Protein AF-A0A1D3RWG1-F1 (afdb_monomer)

InterPro domains:
  IPR021689 Protein of unknown function DUF3271 [PF11675] (1-117)

Mean predicted aligned error: 7.5 Å

Foldseek 3Di:
DDDADCPPCVVVRVVVVQVVVQCVQAVCVVVCLVVVVDDDDDDPDDPPVVVVVSVVVVVDQQPDKDKDKDWAFDADPVRDLPCSQVFFIKIKIWIYHNPDIDMDIDTHGDDPVVSVVVVVVVVVD

Radius of gyration: 19.62 Å; Cα contacts (8 Å, |Δi|>4): 130; chains: 1; bounding box: 44×31×51 Å

pLDDT: mean 84.44, std 10.74, range [52.38, 97.62]

Structure (mmCIF, N/CA/C/O backbone):
data_AF-A0A1D3RWG1-F1
#
_entry.id   AF-A0A1D3RWG1-F1
#
loop_
_atom_site.group_PDB
_atom_site.id
_atom_site.type_symbol
_atom_site.label_atom_id
_atom_site.label_alt_id
_atom_site.label_comp_id
_atom_site.label_asym_id
_atom_site.label_entity_id
_atom_site.label_seq_id
_atom_site.pdbx_PDB_ins_code
_atom_site.Cartn_x
_atom_site.Cartn_y
_atom_site.Cartn_z
_atom_site.occupancy
_atom_site.B_iso_or_equiv
_atom_site.auth_seq_id
_atom_site.auth_comp_id
_atom_site.auth_asym_id
_atom_site.auth_atom_id
_atom_site.pdbx_PDB_model_num
ATOM 1 N N . MET A 1 1 ? -11.425 7.018 -10.539 1.00 66.06 1 MET A N 1
AT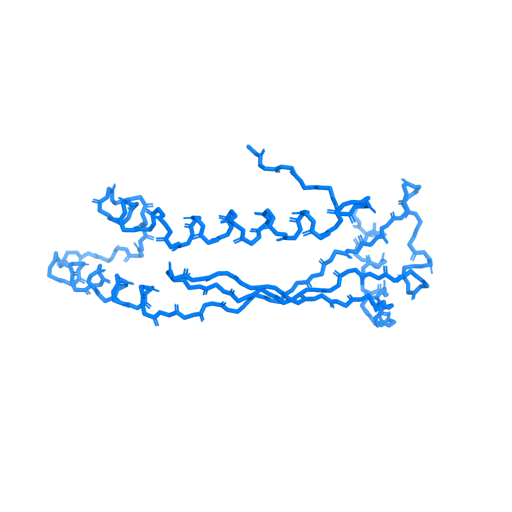OM 2 C CA . MET A 1 1 ? -10.319 6.098 -10.886 1.00 66.06 1 MET A CA 1
ATOM 3 C C . MET A 1 1 ? -9.022 6.889 -10.861 1.00 66.06 1 MET A C 1
ATOM 5 O O . MET A 1 1 ? -8.938 7.882 -11.575 1.00 66.06 1 MET A O 1
ATOM 9 N N . HIS A 1 2 ? -8.064 6.519 -10.009 1.00 80.81 2 HIS A N 1
ATOM 10 C CA . HIS A 1 2 ? -6.750 7.171 -9.984 1.00 80.81 2 HIS A CA 1
ATOM 11 C C . HIS A 1 2 ? -5.923 6.714 -11.190 1.00 80.81 2 HIS A C 1
ATOM 13 O O . HIS A 1 2 ? -5.979 5.543 -11.562 1.00 80.81 2 HIS A O 1
ATOM 19 N N . LYS A 1 3 ? -5.174 7.633 -11.799 1.00 83.62 3 LYS A N 1
ATOM 20 C CA . LYS A 1 3 ? -4.195 7.339 -12.849 1.00 83.62 3 LYS A CA 1
ATOM 21 C C . LYS A 1 3 ? -2.831 7.789 -12.349 1.00 83.62 3 LYS A C 1
ATOM 23 O O . LYS A 1 3 ? -2.740 8.860 -11.764 1.00 83.62 3 LYS A O 1
ATOM 28 N N . TYR A 1 4 ? -1.809 6.980 -12.592 1.00 85.25 4 TYR A N 1
ATOM 29 C CA . TYR A 1 4 ? -0.435 7.259 -12.188 1.00 85.25 4 TYR A CA 1
ATOM 30 C C . TYR A 1 4 ? 0.462 7.200 -13.422 1.00 85.25 4 TYR A C 1
ATOM 32 O O . TYR A 1 4 ? 0.291 6.310 -14.256 1.00 85.25 4 TYR A O 1
ATOM 40 N N . ASN A 1 5 ? 1.418 8.122 -13.537 1.00 83.31 5 ASN A N 1
ATOM 41 C CA . ASN A 1 5 ? 2.431 8.083 -14.589 1.00 83.31 5 ASN A CA 1
ATOM 42 C C . ASN A 1 5 ? 3.747 7.542 -14.018 1.00 83.31 5 ASN A C 1
ATOM 44 O O . ASN A 1 5 ? 4.545 8.294 -13.466 1.00 83.31 5 ASN A O 1
ATOM 48 N N . PHE A 1 6 ? 3.975 6.236 -14.162 1.00 84.00 6 PHE A N 1
ATOM 49 C CA . PHE A 1 6 ? 5.226 5.597 -13.740 1.00 84.00 6 PHE A CA 1
ATOM 50 C C . PHE A 1 6 ? 6.310 5.573 -14.823 1.00 84.00 6 PHE A C 1
ATOM 52 O O . PHE A 1 6 ? 7.426 5.148 -14.541 1.00 84.00 6 PHE A O 1
ATOM 59 N N . GLU A 1 7 ? 6.006 6.020 -16.042 1.00 79.00 7 GLU A N 1
ATOM 60 C CA . GLU A 1 7 ? 6.966 6.016 -17.146 1.00 79.00 7 GLU A CA 1
ATOM 61 C C . GLU A 1 7 ? 7.877 7.243 -17.100 1.00 79.00 7 GLU A C 1
ATOM 63 O O . GLU A 1 7 ? 9.097 7.116 -17.171 1.00 79.00 7 GLU A O 1
ATOM 68 N N . THR A 1 8 ? 7.290 8.431 -16.951 1.00 82.31 8 THR A N 1
ATOM 69 C CA . THR A 1 8 ? 8.033 9.700 -16.983 1.00 82.31 8 THR A CA 1
ATOM 70 C C . THR A 1 8 ? 8.227 10.294 -15.590 1.00 82.31 8 THR A C 1
ATOM 72 O O . THR A 1 8 ? 9.266 10.884 -15.313 1.00 82.31 8 THR A O 1
ATOM 75 N N . TYR A 1 9 ? 7.244 10.117 -14.702 1.00 87.25 9 TYR A N 1
ATOM 76 C CA . TYR A 1 9 ? 7.165 10.794 -13.401 1.00 87.25 9 TYR A CA 1
ATOM 77 C C . TYR A 1 9 ? 6.999 9.795 -12.259 1.00 87.25 9 TYR A C 1
ATOM 79 O O . TYR A 1 9 ? 6.101 9.891 -11.423 1.00 87.25 9 TYR A O 1
ATOM 87 N N . PHE A 1 10 ? 7.847 8.767 -12.247 1.00 87.50 10 PHE A N 1
ATOM 88 C CA . PHE A 1 10 ? 7.678 7.648 -11.326 1.00 87.50 10 PHE A CA 1
ATOM 89 C C . PHE A 1 10 ? 7.764 8.055 -9.847 1.00 87.50 10 PHE A C 1
ATOM 91 O O . PHE A 1 10 ? 7.109 7.433 -9.012 1.00 87.50 10 PHE A O 1
ATOM 98 N N . LEU A 1 11 ? 8.542 9.090 -9.506 1.00 91.25 11 LEU A N 1
ATOM 99 C CA . LEU A 1 11 ? 8.634 9.608 -8.138 1.00 91.25 11 LEU A CA 1
ATOM 100 C C . LEU A 1 11 ? 7.315 10.236 -7.698 1.00 91.25 11 LEU A C 1
ATOM 102 O O . LEU A 1 11 ? 6.808 9.927 -6.618 1.00 91.25 11 LEU A O 1
ATOM 106 N N . GLU A 1 12 ? 6.752 11.094 -8.542 1.00 93.44 12 GLU A N 1
ATOM 107 C CA . GLU A 1 12 ? 5.466 11.742 -8.335 1.00 93.44 12 GLU A CA 1
ATOM 108 C C . GLU A 1 12 ? 4.354 10.693 -8.281 1.00 93.44 12 GLU A C 1
ATOM 110 O O . GLU A 1 12 ? 3.582 10.671 -7.323 1.00 93.44 12 GLU A O 1
ATOM 115 N N . GLY A 1 13 ? 4.345 9.753 -9.229 1.00 92.75 13 GLY A N 1
ATOM 116 C CA . GLY A 1 13 ? 3.398 8.643 -9.274 1.00 92.75 13 GLY A CA 1
ATOM 117 C C . GLY A 1 13 ? 3.454 7.772 -8.018 1.00 92.75 13 GLY A C 1
ATOM 118 O O . GLY A 1 13 ? 2.412 7.443 -7.450 1.00 92.75 13 GLY A O 1
ATOM 119 N N . LEU A 1 14 ? 4.650 7.438 -7.516 1.00 93.31 14 LEU A N 1
ATOM 120 C CA . LEU A 1 14 ? 4.799 6.686 -6.264 1.00 93.31 14 LEU A CA 1
ATOM 121 C C . LEU A 1 14 ? 4.326 7.505 -5.065 1.00 93.31 14 LEU A C 1
ATOM 123 O O . LEU A 1 14 ? 3.662 6.972 -4.174 1.00 93.31 14 LEU A O 1
ATOM 127 N N . ASN A 1 15 ? 4.630 8.800 -5.034 1.00 94.69 15 ASN A N 1
ATOM 128 C CA . ASN A 1 15 ? 4.186 9.685 -3.969 1.00 94.69 15 ASN A CA 1
ATOM 129 C C . ASN A 1 15 ? 2.652 9.812 -3.928 1.00 94.69 15 ASN A C 1
ATOM 131 O O . ASN A 1 15 ? 2.062 9.789 -2.840 1.00 94.69 15 ASN A O 1
ATOM 135 N N . GLU A 1 16 ? 2.009 9.922 -5.088 1.00 94.81 16 GLU A N 1
ATOM 136 C CA . GLU A 1 16 ? 0.554 9.931 -5.238 1.00 94.81 16 GLU A CA 1
ATOM 137 C C . GLU A 1 16 ? -0.058 8.593 -4.834 1.00 94.81 16 GLU A C 1
ATOM 139 O O . GLU A 1 16 ? -0.979 8.576 -4.019 1.00 94.81 16 GLU A O 1
ATOM 144 N N . LEU A 1 17 ? 0.501 7.471 -5.299 1.00 94.12 17 LEU A N 1
ATOM 145 C CA . LEU A 1 17 ? 0.070 6.134 -4.892 1.00 94.12 17 LEU A CA 1
ATOM 146 C C . LEU A 1 17 ? 0.125 5.978 -3.367 1.00 94.12 17 LEU A C 1
ATOM 148 O O . LEU A 1 17 ? -0.853 5.565 -2.750 1.00 94.12 17 LEU A O 1
ATOM 152 N N . CYS A 1 18 ? 1.230 6.382 -2.735 1.00 94.88 18 CYS A N 1
ATOM 153 C CA . CYS A 1 18 ? 1.364 6.356 -1.276 1.00 94.88 18 CYS A CA 1
ATOM 154 C C . CYS A 1 18 ? 0.329 7.236 -0.573 1.00 94.88 18 CYS A C 1
ATOM 156 O O . CYS A 1 18 ? -0.132 6.892 0.513 1.00 94.88 18 CYS A O 1
ATOM 158 N N . LYS A 1 19 ? 0.002 8.397 -1.159 1.00 94.75 19 LYS A N 1
ATOM 159 C CA . LYS A 1 19 ? -1.017 9.305 -0.618 1.00 94.75 19 LYS A CA 1
ATOM 160 C C . LYS A 1 19 ? -2.381 8.627 -0.651 1.00 94.75 19 LYS A C 1
ATOM 162 O O . LYS A 1 19 ? -3.023 8.534 0.384 1.00 94.75 19 LYS A O 1
ATOM 167 N N . ASN A 1 20 ? -2.760 8.102 -1.810 1.00 94.06 20 ASN A N 1
ATOM 168 C CA . ASN A 1 20 ? -4.063 7.486 -2.019 1.00 94.06 20 ASN A CA 1
ATOM 169 C C . ASN A 1 20 ? -4.230 6.227 -1.159 1.00 94.06 20 ASN A C 1
ATOM 171 O O . ASN A 1 20 ? -5.282 6.046 -0.559 1.00 94.06 20 ASN A O 1
ATOM 175 N N . LEU A 1 21 ? -3.183 5.402 -1.020 1.00 94.00 21 LEU A N 1
ATOM 176 C CA . LEU A 1 21 ? -3.198 4.244 -0.119 1.00 94.00 21 LEU A CA 1
ATOM 177 C C . LEU A 1 21 ? -3.371 4.653 1.348 1.00 94.00 21 LEU A C 1
ATOM 179 O O . LEU A 1 21 ? -4.173 4.045 2.049 1.00 94.00 21 LEU A O 1
ATOM 183 N N . LYS A 1 22 ? -2.657 5.687 1.819 1.00 95.38 22 LYS A N 1
ATOM 184 C CA . LYS A 1 22 ? -2.847 6.199 3.186 1.00 95.38 22 LYS A CA 1
ATOM 185 C C . LYS A 1 22 ? -4.274 6.702 3.383 1.00 95.38 22 LYS A C 1
ATOM 187 O O . LYS A 1 22 ? -4.876 6.383 4.401 1.00 95.38 22 LYS A O 1
ATOM 192 N N . THR A 1 23 ? -4.811 7.452 2.425 1.00 93.44 23 THR A N 1
ATOM 193 C CA . THR A 1 23 ? -6.167 7.991 2.530 1.00 93.44 23 THR A CA 1
ATOM 194 C C . THR A 1 23 ? -7.207 6.882 2.606 1.00 93.44 23 THR A C 1
ATOM 196 O O . THR A 1 23 ? -7.982 6.851 3.556 1.00 93.44 23 THR A O 1
ATOM 199 N N . LEU A 1 24 ? -7.118 5.906 1.700 1.00 90.56 24 LEU A N 1
ATOM 200 C CA . LEU A 1 24 ? -8.002 4.743 1.660 1.00 90.56 24 LEU A CA 1
ATOM 201 C C . LEU A 1 24 ? -7.963 3.904 2.948 1.00 90.56 24 LEU A C 1
ATOM 203 O O . LEU A 1 24 ? -8.980 3.363 3.360 1.00 90.56 24 LEU A O 1
ATOM 207 N N . ILE A 1 25 ? -6.784 3.749 3.554 1.00 91.62 25 ILE A N 1
ATOM 208 C CA . ILE A 1 25 ? -6.578 2.810 4.667 1.00 91.62 25 ILE A CA 1
ATOM 209 C C . ILE A 1 25 ? -6.692 3.477 6.042 1.00 91.62 25 ILE A C 1
ATOM 211 O O . ILE A 1 25 ? -7.072 2.813 7.000 1.00 91.62 25 ILE A O 1
ATOM 215 N N . TYR A 1 26 ? -6.315 4.750 6.167 1.00 94.38 26 TYR A N 1
ATOM 216 C CA . TYR A 1 26 ? -6.199 5.439 7.455 1.00 94.38 26 TYR A CA 1
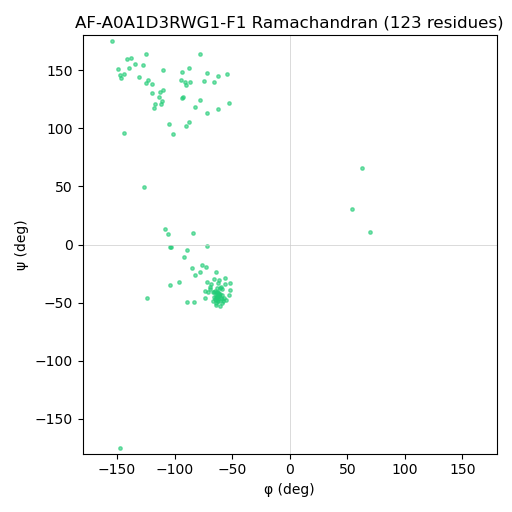ATOM 217 C C . TYR A 1 26 ? -7.038 6.711 7.538 1.00 94.38 26 TYR A C 1
ATOM 219 O O . TYR A 1 26 ? -7.687 6.916 8.560 1.00 94.38 26 TYR A O 1
ATOM 227 N N . ASP A 1 27 ? -7.007 7.580 6.521 1.00 91.50 27 ASP A N 1
ATOM 228 C CA . ASP A 1 27 ? -7.652 8.900 6.640 1.00 91.50 27 ASP A CA 1
ATOM 229 C C . ASP A 1 27 ? -9.180 8.777 6.637 1.00 91.50 27 ASP A C 1
ATOM 231 O O . ASP A 1 27 ? -9.848 9.421 7.444 1.00 91.50 27 ASP A O 1
ATOM 235 N N . ASP A 1 28 ? -9.718 7.908 5.777 1.00 92.88 28 ASP A N 1
ATOM 236 C CA . ASP A 1 28 ? -11.160 7.674 5.664 1.00 92.88 28 ASP A CA 1
ATOM 237 C C . ASP A 1 28 ? -11.652 6.520 6.554 1.00 92.88 28 ASP A C 1
ATOM 239 O O . ASP A 1 28 ? -12.852 6.384 6.786 1.00 92.88 28 ASP A O 1
ATOM 243 N N . PHE A 1 29 ? -10.744 5.731 7.135 1.00 92.38 29 PHE A N 1
ATOM 244 C CA . PHE A 1 29 ? -11.090 4.511 7.868 1.00 92.38 29 PHE A CA 1
ATOM 245 C C . PHE A 1 29 ? -12.050 4.747 9.039 1.00 92.38 29 PHE A C 1
ATOM 247 O O . PHE A 1 29 ? -13.066 4.065 9.130 1.00 92.38 29 PHE A O 1
ATOM 254 N N . ASP A 1 30 ? -11.788 5.732 9.908 1.00 89.62 30 ASP A N 1
ATOM 255 C CA . ASP A 1 30 ? -12.655 6.000 11.069 1.00 89.62 30 ASP A CA 1
ATOM 256 C C . ASP A 1 30 ? -14.080 6.396 10.622 1.00 89.62 30 ASP A C 1
ATOM 258 O O . ASP A 1 30 ? -15.071 6.076 11.284 1.00 89.62 30 ASP A O 1
ATOM 262 N N . LYS A 1 31 ? -14.198 7.091 9.482 1.00 92.56 31 LYS A N 1
ATOM 263 C CA . LYS A 1 31 ? -15.477 7.493 8.883 1.00 92.56 31 LYS A CA 1
ATOM 264 C C . LYS A 1 31 ? -16.186 6.292 8.254 1.00 92.56 31 LYS A C 1
ATOM 266 O O . LYS A 1 31 ? -17.381 6.108 8.482 1.00 92.56 31 LYS A O 1
ATOM 271 N N . ASP A 1 32 ? -15.464 5.476 7.501 1.00 91.69 32 ASP A N 1
ATOM 272 C CA . ASP A 1 32 ? -16.009 4.315 6.800 1.00 91.69 32 ASP A CA 1
ATOM 273 C C . ASP A 1 32 ? -16.425 3.209 7.773 1.00 91.69 32 ASP A C 1
ATOM 275 O O . ASP A 1 32 ? -17.473 2.585 7.597 1.00 91.69 32 ASP A O 1
ATOM 279 N N . LEU A 1 33 ? -15.668 3.028 8.857 1.00 89.88 33 LEU A N 1
ATOM 280 C CA . LEU A 1 33 ? -16.021 2.139 9.957 1.00 89.88 33 LEU A CA 1
ATOM 281 C C . LEU A 1 33 ? -17.295 2.620 10.665 1.00 89.88 33 LEU A C 1
ATOM 283 O O . LEU A 1 33 ? -18.188 1.822 10.938 1.00 89.88 33 LEU A O 1
ATOM 287 N N . LYS A 1 34 ? -17.422 3.924 10.952 1.00 88.19 34 LYS A N 1
ATOM 288 C CA . LYS A 1 34 ? -18.625 4.496 11.588 1.00 88.19 34 LYS A CA 1
ATOM 289 C C . LYS A 1 34 ? -19.877 4.356 10.729 1.00 88.19 34 LYS A C 1
ATOM 291 O O . LYS A 1 34 ? -20.931 4.079 11.286 1.00 88.19 34 LYS A O 1
ATOM 296 N N . ASN A 1 35 ? -19.744 4.500 9.413 1.00 89.50 35 ASN A N 1
ATOM 297 C CA . ASN A 1 35 ? -20.842 4.373 8.452 1.00 89.50 35 ASN A CA 1
ATOM 298 C C . ASN A 1 35 ? -21.129 2.919 8.029 1.00 89.50 35 ASN A C 1
ATOM 300 O O . ASN A 1 35 ? -21.866 2.709 7.068 1.00 89.50 35 ASN A O 1
ATOM 304 N N . ASP A 1 36 ? -20.519 1.931 8.697 1.00 84.19 36 ASP A N 1
ATOM 305 C CA . ASP A 1 36 ? -20.664 0.497 8.410 1.00 84.19 36 ASP A CA 1
ATOM 306 C C . ASP A 1 36 ? -20.367 0.128 6.939 1.00 84.19 36 ASP A C 1
ATOM 308 O O . ASP A 1 36 ? -20.900 -0.835 6.381 1.00 84.19 36 ASP A O 1
ATOM 312 N N . LEU A 1 37 ? -19.472 0.892 6.300 1.00 86.88 37 LEU A N 1
ATOM 313 C CA . LEU A 1 37 ? -18.970 0.616 4.950 1.00 86.88 37 LEU A CA 1
ATOM 314 C C . LEU A 1 37 ? -17.910 -0.493 4.966 1.00 86.88 37 LEU A C 1
ATOM 316 O O . LEU A 1 37 ? -17.725 -1.192 3.969 1.00 86.88 37 LEU A O 1
ATOM 320 N N . ILE A 1 38 ? -17.251 -0.693 6.110 1.00 81.94 38 ILE A N 1
ATOM 321 C CA . ILE A 1 38 ? -16.321 -1.798 6.349 1.00 81.94 38 ILE A CA 1
ATOM 322 C C . ILE A 1 38 ? -17.106 -2.978 6.921 1.00 81.94 38 ILE A C 1
ATOM 324 O O . ILE A 1 38 ? -17.446 -3.006 8.104 1.00 81.94 38 ILE A O 1
ATOM 328 N N . LYS A 1 39 ? -17.390 -3.960 6.063 1.00 73.94 39 LYS A N 1
ATOM 329 C CA . LYS A 1 39 ? -18.069 -5.203 6.442 1.00 73.94 39 LYS A CA 1
ATOM 330 C C . LYS A 1 39 ? -17.047 -6.273 6.822 1.00 73.94 39 LYS A C 1
ATOM 332 O O . LYS A 1 39 ? -16.033 -6.434 6.150 1.00 73.94 39 LYS A O 1
ATOM 337 N N . TYR A 1 40 ? -17.349 -7.028 7.865 1.00 70.62 40 TYR A N 1
ATOM 338 C CA . TYR A 1 40 ? -16.645 -8.245 8.269 1.00 70.62 40 TYR A CA 1
ATOM 339 C C . TYR A 1 40 ? -17.663 -9.387 8.365 1.00 70.62 40 TYR A C 1
ATOM 341 O O . TYR A 1 40 ? -18.869 -9.131 8.336 1.00 70.62 40 TYR A O 1
ATOM 349 N N . GLU A 1 41 ? -17.202 -10.640 8.404 1.00 66.00 41 GLU A N 1
ATOM 350 C CA . GLU A 1 41 ? -18.102 -11.794 8.526 1.00 66.00 41 GLU A CA 1
ATOM 351 C C . GLU A 1 41 ? -19.038 -11.609 9.726 1.00 66.00 41 GLU A C 1
ATOM 353 O O . GLU A 1 41 ? -18.596 -11.434 10.863 1.00 66.00 41 GLU A O 1
ATOM 358 N N . THR A 1 42 ? -20.342 -11.621 9.453 1.00 62.75 42 THR A N 1
ATOM 359 C CA . THR A 1 42 ? -21.388 -11.496 10.467 1.00 62.75 42 THR A CA 1
ATOM 360 C C . THR A 1 42 ? -21.993 -12.879 10.681 1.00 62.75 42 THR A C 1
ATOM 362 O O . THR A 1 42 ? -22.723 -13.401 9.843 1.00 62.75 42 THR A O 1
ATOM 365 N N . GLY A 1 43 ? -21.617 -13.522 11.788 1.00 60.91 43 GLY A N 1
ATOM 366 C CA . GLY A 1 43 ? -22.303 -14.718 12.281 1.00 60.91 43 GLY A CA 1
ATOM 367 C C . GLY A 1 43 ? -23.611 -14.343 12.995 1.00 60.91 43 GLY A C 1
ATOM 368 O O . GLY A 1 43 ? -23.785 -13.177 13.363 1.00 60.91 43 GLY A O 1
ATOM 369 N N . PRO A 1 44 ? -24.530 -15.299 13.226 1.00 56.88 44 PRO A N 1
ATOM 370 C CA . PRO A 1 44 ? -25.797 -14.994 13.873 1.00 56.88 44 PRO A CA 1
ATOM 371 C C . PRO A 1 44 ? -25.593 -14.459 15.306 1.00 56.88 44 PRO A C 1
ATOM 373 O O . PRO A 1 44 ? -25.082 -15.148 16.184 1.00 56.88 44 PRO A O 1
ATOM 376 N N . GLU A 1 45 ? -26.018 -13.204 15.485 1.00 61.78 45 GLU A N 1
ATOM 377 C CA . GLU A 1 45 ? -26.608 -12.597 16.689 1.00 61.78 45 GLU A CA 1
ATOM 378 C C . GLU A 1 45 ? -25.775 -12.495 17.973 1.00 61.78 45 GLU A C 1
ATOM 380 O O . GLU A 1 45 ? -26.152 -12.975 19.042 1.00 61.78 45 GLU A O 1
ATOM 385 N N . ASN A 1 46 ? -24.706 -11.698 17.933 1.00 71.75 46 ASN A N 1
ATOM 386 C CA . ASN A 1 46 ? -24.293 -11.020 19.160 1.00 71.75 46 ASN A CA 1
ATOM 387 C C . ASN A 1 46 ? -23.758 -9.616 18.870 1.00 71.75 46 ASN A C 1
ATOM 389 O O . ASN A 1 46 ? -22.583 -9.432 18.537 1.00 71.75 46 ASN A O 1
ATOM 393 N N . GLU A 1 47 ? -24.629 -8.617 19.008 1.00 81.12 47 GLU A N 1
ATOM 394 C CA . GLU A 1 47 ? -24.303 -7.190 18.873 1.00 81.12 47 GLU A CA 1
ATOM 395 C C . GLU A 1 47 ? -23.103 -6.798 19.753 1.00 81.12 47 GLU A C 1
ATOM 397 O O . GLU A 1 47 ? -22.246 -6.015 19.341 1.00 81.12 47 GLU A O 1
ATOM 402 N N . LYS A 1 48 ? -22.961 -7.439 20.924 1.00 85.06 48 LYS A N 1
ATOM 403 C CA . LYS A 1 48 ? -21.796 -7.280 21.802 1.00 85.06 48 LYS A CA 1
ATOM 404 C C . LYS A 1 48 ? -20.488 -7.655 21.102 1.00 85.06 48 LYS A C 1
ATOM 406 O O . LYS A 1 48 ? -19.518 -6.908 21.205 1.00 85.06 48 LYS A O 1
ATOM 411 N N . TYR A 1 49 ? -20.439 -8.797 20.413 1.00 82.50 49 TYR A N 1
ATOM 412 C CA . TYR A 1 49 ? -19.226 -9.233 19.711 1.00 82.50 49 TYR A CA 1
ATOM 413 C C . TYR A 1 49 ? -18.952 -8.389 18.469 1.00 82.50 49 TYR A C 1
ATOM 415 O O . TYR A 1 49 ? -17.793 -8.123 18.179 1.00 82.50 49 TYR A O 1
ATOM 423 N N . HIS A 1 50 ? -19.991 -7.896 17.795 1.00 80.25 50 HIS A N 1
ATOM 424 C CA . HIS A 1 50 ? -19.832 -6.964 16.678 1.00 80.25 50 HIS A CA 1
ATOM 425 C C . HIS A 1 50 ? -19.222 -5.642 17.147 1.00 80.25 50 HIS A C 1
ATOM 427 O O . HIS A 1 50 ? -18.231 -5.174 16.590 1.00 80.25 50 HIS A O 1
ATOM 433 N N . LYS A 1 51 ? -19.746 -5.075 18.238 1.00 84.81 51 LYS A N 1
ATOM 434 C CA . LYS A 1 51 ? -19.178 -3.872 18.848 1.00 84.81 51 LYS A CA 1
ATOM 435 C C . LYS A 1 51 ? -17.725 -4.093 19.278 1.00 84.81 51 LYS A C 1
ATOM 437 O O . LYS A 1 51 ? -16.869 -3.282 18.943 1.00 84.81 51 LYS A O 1
ATOM 442 N N . MET A 1 52 ? -17.437 -5.218 19.936 1.00 88.06 52 MET A N 1
ATOM 443 C CA . MET A 1 52 ? -16.074 -5.570 20.345 1.00 88.06 52 MET A CA 1
ATOM 444 C C . MET A 1 52 ? -15.131 -5.739 19.143 1.00 88.06 52 MET A C 1
ATOM 446 O O . MET A 1 52 ? -13.998 -5.270 19.189 1.00 88.06 52 MET A O 1
ATOM 450 N N . ALA A 1 53 ? -15.586 -6.366 18.055 1.00 85.81 53 ALA A N 1
ATOM 451 C CA . ALA A 1 53 ? -14.806 -6.520 16.829 1.00 85.81 53 ALA A CA 1
ATOM 452 C C . ALA A 1 53 ? -14.530 -5.167 16.158 1.00 85.81 53 ALA A C 1
ATOM 454 O O . ALA A 1 53 ? -13.407 -4.921 15.722 1.00 85.81 53 ALA A O 1
ATOM 455 N N . LYS A 1 54 ? -15.525 -4.272 16.127 1.00 87.81 54 LYS A N 1
ATOM 456 C CA . LYS A 1 54 ? -15.396 -2.908 15.599 1.00 87.81 54 LYS A CA 1
ATOM 457 C C . LYS A 1 54 ? -14.369 -2.097 16.393 1.00 87.81 54 LYS A C 1
ATOM 459 O O . LYS A 1 54 ? -13.460 -1.534 15.793 1.00 87.81 54 LYS A O 1
ATOM 464 N N . GLU A 1 55 ? -14.464 -2.108 17.723 1.00 90.69 55 GLU A N 1
ATOM 465 C CA . GLU A 1 55 ? -13.504 -1.450 18.624 1.00 90.69 55 GLU A CA 1
ATOM 466 C C . GLU A 1 55 ? -12.092 -2.033 18.466 1.00 90.69 55 GLU A C 1
ATOM 468 O O . GLU A 1 55 ? -11.111 -1.295 18.367 1.00 90.69 55 GLU A O 1
ATOM 473 N N . PHE A 1 56 ? -11.974 -3.361 18.386 1.00 91.00 56 PHE A N 1
AT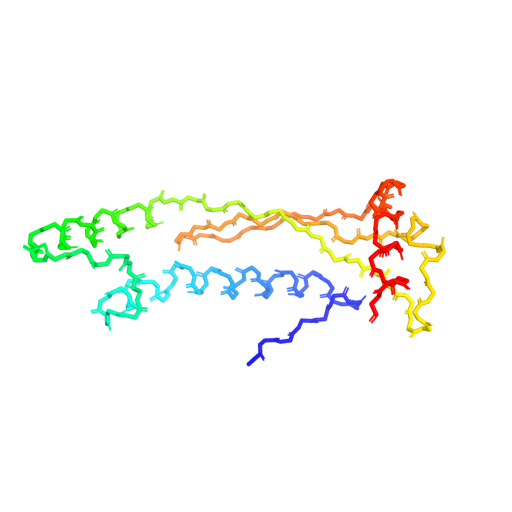OM 474 C CA . PHE A 1 56 ? -10.688 -4.022 18.186 1.00 91.00 56 PHE A CA 1
ATOM 475 C C . PHE A 1 56 ? -10.058 -3.648 16.841 1.00 91.00 56 PHE A C 1
ATOM 477 O O . PHE A 1 56 ? -8.874 -3.316 16.791 1.00 91.00 56 PHE A O 1
ATOM 484 N N . LEU A 1 57 ? -10.841 -3.662 15.759 1.00 90.81 57 LEU A N 1
ATOM 485 C CA . LEU A 1 57 ? -10.376 -3.280 14.429 1.00 90.81 57 LEU A CA 1
ATOM 486 C C . LEU A 1 57 ? -9.959 -1.805 14.387 1.00 90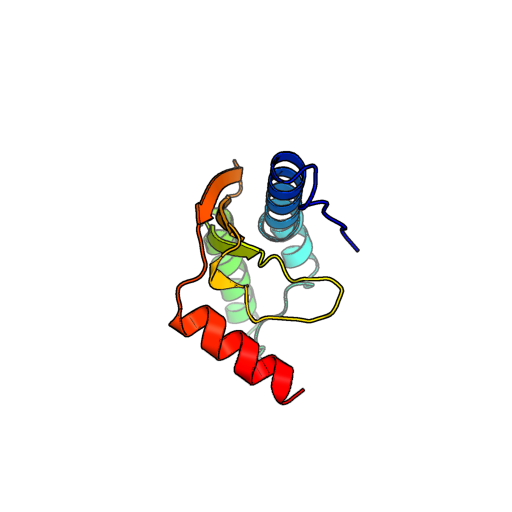.81 57 LEU A C 1
ATOM 488 O O . LEU A 1 57 ? -8.919 -1.489 13.812 1.00 90.81 57 LEU A O 1
ATOM 492 N N . GLU A 1 58 ? -10.722 -0.919 15.034 1.00 91.94 58 GLU A N 1
ATOM 493 C CA . GLU A 1 58 ? -10.394 0.504 15.146 1.00 91.94 58 GLU A CA 1
ATOM 494 C C . GLU A 1 58 ? -9.041 0.724 15.819 1.00 91.94 58 GLU A C 1
ATOM 496 O O . GLU A 1 58 ? -8.179 1.425 15.281 1.00 91.94 58 GLU A O 1
ATOM 501 N N . VAL A 1 59 ? -8.826 0.085 16.971 1.00 94.12 59 VAL A N 1
ATOM 502 C CA . VAL A 1 59 ? -7.556 0.157 17.699 1.00 94.12 59 VAL A CA 1
ATOM 503 C C . VAL A 1 59 ? -6.428 -0.445 16.867 1.00 94.12 59 VAL A C 1
ATOM 505 O O . VAL A 1 59 ? -5.358 0.160 16.768 1.00 94.12 59 VAL A O 1
ATOM 508 N N . LEU A 1 60 ? -6.653 -1.605 16.247 1.00 93.69 60 LEU A N 1
ATOM 509 C CA . LEU A 1 60 ? -5.641 -2.301 15.462 1.00 93.69 60 LEU A CA 1
ATOM 510 C C . LEU A 1 60 ? -5.171 -1.443 14.288 1.00 93.69 60 LEU A C 1
ATOM 512 O O . LEU A 1 60 ? -3.971 -1.214 14.151 1.00 93.69 60 LEU A O 1
ATOM 516 N N . VAL A 1 61 ? -6.092 -0.949 13.459 1.00 92.31 61 VAL A N 1
ATOM 517 C CA . VAL A 1 61 ? -5.742 -0.171 12.267 1.00 92.31 61 VAL A CA 1
ATOM 518 C C . VAL A 1 61 ? -5.049 1.123 12.673 1.00 92.31 61 VAL A C 1
ATOM 520 O O . VAL A 1 61 ? -3.936 1.370 12.216 1.00 92.31 61 VAL A O 1
ATOM 523 N N . ASN A 1 62 ? -5.619 1.895 13.603 1.00 93.12 62 ASN A N 1
ATOM 524 C CA . ASN A 1 62 ? -5.076 3.202 13.988 1.00 93.12 62 ASN A CA 1
ATOM 525 C C . ASN A 1 62 ? -3.683 3.148 14.635 1.00 93.12 62 ASN A C 1
ATOM 527 O O . ASN A 1 62 ? -2.947 4.135 14.564 1.00 93.12 62 ASN A O 1
ATOM 531 N N . ASN A 1 63 ? -3.303 2.012 15.226 1.00 94.62 63 ASN A N 1
ATOM 532 C CA . ASN A 1 63 ? -1.992 1.813 15.852 1.00 94.62 63 ASN A CA 1
ATOM 533 C C . ASN A 1 63 ? -1.026 0.972 15.002 1.00 94.62 63 ASN A C 1
ATOM 535 O O . ASN A 1 63 ? 0.131 0.779 15.380 1.00 94.62 63 ASN A O 1
ATOM 539 N N . SER A 1 64 ? -1.465 0.483 13.843 1.00 94.25 64 SER A N 1
ATOM 540 C CA . SER A 1 64 ? -0.628 -0.318 12.954 1.00 94.25 64 SER A CA 1
ATOM 541 C C . SER A 1 64 ? 0.164 0.544 11.983 1.00 94.25 64 SER A C 1
ATOM 543 O O . SER A 1 64 ? -0.266 1.614 11.551 1.00 94.25 64 SER A O 1
ATOM 545 N N . THR A 1 65 ? 1.318 0.026 11.569 1.00 96.12 65 THR A N 1
ATOM 546 C CA . THR A 1 65 ? 2.048 0.509 10.394 1.00 96.12 65 THR A CA 1
ATOM 547 C C . THR A 1 65 ? 2.001 -0.567 9.322 1.00 96.12 65 THR A C 1
ATOM 549 O O . THR A 1 65 ? 2.491 -1.674 9.542 1.00 96.12 65 THR A O 1
ATOM 552 N N . MET A 1 66 ? 1.458 -0.243 8.151 1.00 95.25 66 MET A N 1
ATOM 553 C CA . MET A 1 66 ? 1.435 -1.165 7.019 1.00 95.25 66 MET A CA 1
ATOM 554 C C . MET A 1 66 ? 2.673 -0.995 6.149 1.00 95.25 66 MET A C 1
ATOM 556 O O . MET A 1 66 ? 3.112 0.120 5.852 1.00 95.25 66 MET A O 1
ATOM 560 N N . ARG A 1 67 ? 3.232 -2.134 5.732 1.00 96.50 67 ARG A N 1
ATOM 561 C CA . ARG A 1 67 ? 4.362 -2.220 4.806 1.00 96.50 67 ARG A CA 1
ATOM 562 C C . ARG A 1 67 ? 3.914 -2.952 3.553 1.00 96.50 67 ARG A C 1
ATOM 564 O O . ARG A 1 67 ? 3.561 -4.123 3.621 1.00 96.50 67 ARG A O 1
ATOM 571 N N . ILE A 1 68 ? 3.961 -2.268 2.421 1.00 95.25 68 ILE A N 1
ATOM 572 C CA . ILE A 1 68 ? 3.563 -2.804 1.121 1.00 95.25 68 ILE A CA 1
ATOM 573 C C . ILE A 1 68 ? 4.816 -2.898 0.264 1.00 95.25 68 ILE A C 1
ATOM 575 O O . ILE A 1 68 ? 5.550 -1.919 0.126 1.00 95.25 68 ILE A O 1
ATOM 579 N N . LYS A 1 69 ? 5.070 -4.075 -0.301 1.00 94.88 69 LYS A N 1
ATOM 580 C CA . LYS A 1 69 ? 6.128 -4.285 -1.289 1.00 94.88 69 LYS A CA 1
ATOM 581 C C . LYS A 1 69 ? 5.469 -4.550 -2.628 1.00 94.88 69 LYS A C 1
ATOM 583 O O . LYS A 1 69 ? 4.541 -5.350 -2.693 1.00 94.88 69 LYS A O 1
ATOM 588 N N . GLY A 1 70 ? 5.944 -3.891 -3.671 1.00 90.94 70 GLY A N 1
ATOM 589 C CA . GLY A 1 70 ? 5.390 -4.053 -5.005 1.00 90.94 70 GLY A CA 1
ATOM 590 C C . GLY A 1 70 ? 6.408 -3.732 -6.081 1.00 90.94 70 GLY A C 1
ATOM 591 O O . GLY A 1 70 ? 7.535 -3.313 -5.797 1.00 90.94 70 GLY A O 1
ATOM 592 N N . TYR A 1 71 ? 6.003 -3.961 -7.321 1.00 88.25 71 TYR A N 1
ATOM 593 C CA . TYR A 1 71 ? 6.803 -3.653 -8.490 1.00 88.25 71 TYR A CA 1
ATOM 594 C C . TYR A 1 71 ? 5.914 -3.292 -9.682 1.00 88.25 71 TYR A C 1
ATOM 596 O O . TYR A 1 71 ? 4.785 -3.765 -9.785 1.00 88.25 71 TYR A O 1
ATOM 604 N N . PHE A 1 72 ? 6.441 -2.460 -10.578 1.00 86.19 72 PHE A N 1
ATOM 605 C CA . PHE A 1 72 ? 5.882 -2.198 -11.899 1.00 86.19 72 PHE A CA 1
ATOM 606 C C . PHE A 1 72 ? 6.811 -2.792 -12.946 1.00 86.19 72 PHE A C 1
ATOM 608 O O . PHE A 1 72 ? 8.003 -2.470 -12.977 1.00 86.19 72 PHE A O 1
ATOM 615 N N . ILE A 1 73 ? 6.249 -3.667 -13.777 1.00 81.62 73 ILE A N 1
ATOM 616 C CA . ILE A 1 73 ? 6.973 -4.328 -14.856 1.00 81.62 73 ILE A CA 1
ATOM 617 C C . ILE A 1 73 ? 6.785 -3.522 -16.127 1.00 81.62 73 ILE A C 1
ATOM 619 O O . ILE A 1 73 ? 5.652 -3.235 -16.518 1.00 81.62 73 ILE A O 1
ATOM 623 N N . LYS A 1 74 ? 7.895 -3.157 -16.763 1.00 77.38 74 LYS A N 1
ATOM 624 C CA . LYS A 1 74 ? 7.858 -2.523 -18.073 1.00 77.38 74 LYS A CA 1
ATOM 625 C C . LYS A 1 74 ? 7.715 -3.617 -19.126 1.00 77.38 74 LYS A C 1
ATOM 627 O O . LYS A 1 74 ? 8.583 -4.474 -19.248 1.00 77.38 74 LYS A O 1
ATOM 632 N N . ILE A 1 75 ? 6.618 -3.572 -19.870 1.00 75.88 75 ILE A N 1
ATOM 633 C CA . ILE A 1 75 ? 6.362 -4.459 -21.007 1.00 75.88 75 ILE A CA 1
ATOM 634 C C . ILE A 1 75 ? 6.431 -3.647 -22.296 1.00 75.88 75 ILE A C 1
ATOM 636 O O . ILE A 1 75 ? 6.152 -2.445 -22.287 1.00 75.88 75 ILE A O 1
ATOM 640 N N . ARG A 1 76 ? 6.832 -4.285 -23.397 1.00 74.06 76 ARG A N 1
ATOM 641 C CA . ARG A 1 76 ? 6.803 -3.649 -24.715 1.00 74.06 76 ARG A CA 1
ATOM 642 C C . ARG A 1 76 ? 5.358 -3.520 -25.195 1.00 74.06 76 ARG A C 1
ATOM 644 O O . ARG A 1 76 ? 4.517 -4.363 -24.892 1.00 74.06 76 ARG A O 1
ATOM 651 N N . GLU A 1 77 ? 5.082 -2.464 -25.954 1.00 76.88 77 GLU A N 1
ATOM 652 C CA . GLU A 1 77 ? 3.750 -2.203 -26.519 1.00 76.88 77 GLU A CA 1
ATOM 653 C C . GLU A 1 77 ? 3.338 -3.269 -27.547 1.00 76.88 77 GLU A C 1
ATOM 655 O O . GLU A 1 77 ? 2.162 -3.601 -27.653 1.00 76.88 77 GLU A O 1
ATOM 660 N N . ASP A 1 78 ? 4.313 -3.866 -28.241 1.00 79.44 78 ASP A N 1
ATOM 661 C CA . ASP A 1 78 ? 4.110 -4.990 -29.167 1.00 79.44 78 ASP A CA 1
ATOM 662 C C . ASP A 1 78 ? 3.791 -6.322 -28.462 1.00 79.44 78 ASP A C 1
ATOM 664 O O . ASP A 1 78 ? 3.589 -7.335 -29.129 1.00 79.44 78 ASP A O 1
ATOM 668 N N . GLY A 1 79 ? 3.748 -6.336 -27.124 1.00 70.19 79 GLY A N 1
ATOM 669 C CA . GLY A 1 79 ? 3.501 -7.536 -26.332 1.00 70.19 79 GLY A CA 1
ATOM 670 C C . GLY A 1 79 ? 4.648 -8.545 -26.372 1.00 70.19 79 GLY A C 1
ATOM 671 O O . GLY A 1 79 ? 4.472 -9.665 -25.903 1.00 70.19 79 GLY A O 1
ATOM 672 N N . ASN A 1 80 ? 5.821 -8.192 -26.912 1.00 72.81 80 ASN A N 1
ATOM 673 C CA . ASN A 1 80 ? 6.974 -9.076 -26.877 1.00 72.81 80 ASN A CA 1
ATOM 674 C C . ASN A 1 80 ? 7.639 -9.041 -25.489 1.00 72.81 80 ASN A C 1
ATOM 676 O O . ASN A 1 80 ? 8.047 -7.991 -24.986 1.00 72.81 80 ASN A O 1
ATOM 680 N N . TYR A 1 81 ? 7.761 -10.221 -24.888 1.00 71.81 81 TYR A N 1
ATOM 681 C CA . TYR A 1 81 ? 8.252 -10.436 -23.531 1.00 71.81 81 TYR A CA 1
ATOM 682 C C . TYR A 1 81 ? 9.692 -10.970 -23.470 1.00 71.81 81 TYR A C 1
ATOM 684 O O . TYR A 1 81 ? 10.223 -11.107 -22.369 1.00 71.81 81 TYR A O 1
ATOM 692 N N . THR A 1 82 ? 10.345 -11.234 -24.613 1.00 68.88 82 THR A N 1
ATOM 693 C CA . THR A 1 82 ? 11.692 -11.848 -24.663 1.00 68.88 82 THR A CA 1
ATOM 694 C C . THR A 1 82 ? 12.750 -11.084 -23.871 1.00 68.88 82 THR A C 1
ATOM 696 O O . THR A 1 82 ? 13.662 -11.701 -23.332 1.00 68.88 82 THR A O 1
ATOM 699 N N . ASP A 1 83 ? 12.588 -9.766 -23.739 1.00 69.38 83 ASP A N 1
ATOM 700 C CA . ASP A 1 83 ? 13.594 -8.870 -23.158 1.00 69.38 83 ASP A CA 1
ATOM 701 C C . ASP A 1 83 ? 13.167 -8.359 -21.759 1.00 69.38 83 ASP A C 1
ATOM 703 O O . ASP A 1 83 ? 13.727 -7.402 -21.225 1.00 69.38 83 ASP A O 1
ATOM 707 N N . LEU A 1 84 ? 12.144 -8.966 -21.132 1.00 72.06 84 LEU A N 1
ATOM 708 C CA . LEU A 1 84 ? 11.610 -8.573 -19.809 1.00 72.06 84 LEU A CA 1
ATOM 709 C C . LEU A 1 84 ? 12.695 -8.467 -18.724 1.00 72.06 84 LEU A C 1
ATOM 711 O O . LEU A 1 84 ? 12.647 -7.583 -17.862 1.00 72.06 84 LEU A O 1
ATOM 715 N N . CYS A 1 85 ? 13.660 -9.386 -18.755 1.00 69.56 85 CYS A N 1
ATOM 716 C CA . CYS A 1 85 ? 14.779 -9.434 -17.816 1.00 69.56 85 CYS A CA 1
ATOM 717 C C . CYS A 1 85 ? 15.858 -8.383 -18.114 1.00 69.56 85 CYS A C 1
ATOM 719 O O . CYS A 1 85 ? 16.631 -8.039 -17.217 1.00 69.56 85 CYS A O 1
ATOM 721 N N . ASP A 1 86 ? 15.872 -7.818 -19.319 1.00 72.19 86 ASP A N 1
ATOM 722 C CA . ASP A 1 86 ? 16.864 -6.827 -19.738 1.00 72.19 86 ASP A CA 1
ATOM 723 C C . ASP A 1 86 ? 16.468 -5.406 -19.320 1.00 72.19 86 ASP A C 1
ATOM 725 O O . ASP A 1 86 ? 17.318 -4.522 -19.187 1.00 72.19 86 ASP A O 1
ATOM 729 N N . TYR A 1 87 ? 15.181 -5.175 -19.041 1.00 73.31 87 TYR A N 1
ATOM 730 C CA . TYR A 1 87 ? 14.701 -3.888 -18.555 1.00 73.31 87 TYR A CA 1
ATOM 731 C C . TYR A 1 87 ? 14.803 -3.754 -17.037 1.00 73.31 87 TYR A C 1
ATOM 733 O O . TYR A 1 87 ? 14.461 -4.638 -16.252 1.00 73.31 87 TYR A O 1
ATOM 741 N N . ASN A 1 88 ? 15.205 -2.559 -16.614 1.00 79.44 88 ASN A N 1
ATOM 742 C CA . ASN A 1 88 ? 15.111 -2.146 -15.226 1.00 79.44 88 ASN A CA 1
ATOM 743 C C . ASN A 1 88 ? 13.645 -1.889 -14.851 1.00 79.44 88 ASN A C 1
ATOM 745 O O . ASN A 1 88 ? 13.030 -0.930 -15.316 1.00 79.44 88 ASN A O 1
ATOM 749 N N . ASN A 1 89 ? 13.110 -2.726 -13.968 1.00 85.81 89 ASN A N 1
ATOM 750 C CA . ASN A 1 89 ? 11.752 -2.634 -13.448 1.00 85.81 89 ASN A CA 1
ATOM 751 C C . ASN A 1 89 ? 11.733 -1.848 -12.135 1.00 85.81 89 ASN A C 1
ATOM 753 O O . ASN A 1 89 ? 12.700 -1.872 -11.365 1.00 85.81 89 ASN A O 1
ATOM 757 N N . LEU A 1 90 ? 10.636 -1.139 -11.873 1.00 89.19 90 LEU A N 1
ATOM 758 C CA . LEU A 1 90 ? 10.503 -0.291 -10.692 1.00 89.19 90 LEU A CA 1
ATOM 759 C C . LEU A 1 90 ? 9.975 -1.114 -9.521 1.00 89.19 90 LEU A C 1
ATOM 761 O O . LEU A 1 90 ? 8.786 -1.398 -9.449 1.00 89.19 90 LEU A O 1
ATOM 765 N N . TYR A 1 91 ? 10.839 -1.444 -8.570 1.00 91.81 91 TYR A N 1
ATOM 766 C CA . TYR A 1 91 ? 10.446 -2.045 -7.298 1.00 91.81 91 TYR A CA 1
ATOM 767 C C . TYR A 1 91 ? 10.291 -0.958 -6.246 1.00 91.81 91 TYR A C 1
ATOM 769 O O . TYR A 1 91 ? 11.116 -0.048 -6.165 1.00 91.81 91 TYR A O 1
ATOM 777 N N . PHE A 1 92 ? 9.291 -1.086 -5.382 1.00 93.94 92 PHE A N 1
ATOM 778 C CA . PHE A 1 92 ? 9.041 -0.121 -4.324 1.00 93.94 92 PHE A CA 1
ATOM 779 C C . PHE A 1 92 ? 8.649 -0.786 -3.005 1.00 93.94 92 PHE A C 1
ATOM 781 O O . PHE A 1 92 ? 8.057 -1.866 -2.961 1.00 93.94 92 PHE A O 1
ATOM 788 N N . ASN A 1 93 ? 8.968 -0.099 -1.910 1.00 96.88 93 ASN A N 1
ATOM 789 C CA . ASN A 1 93 ? 8.424 -0.379 -0.590 1.00 96.88 93 ASN A CA 1
ATOM 790 C C . ASN A 1 93 ? 7.692 0.867 -0.103 1.00 96.88 93 ASN A C 1
ATOM 792 O O . ASN A 1 93 ? 8.267 1.953 -0.098 1.00 96.88 93 ASN A O 1
ATOM 796 N N . ILE A 1 94 ? 6.461 0.703 0.358 1.00 97.56 94 ILE A N 1
ATOM 797 C CA . ILE A 1 94 ? 5.645 1.756 0.953 1.00 97.56 94 ILE A CA 1
ATOM 798 C C . ILE A 1 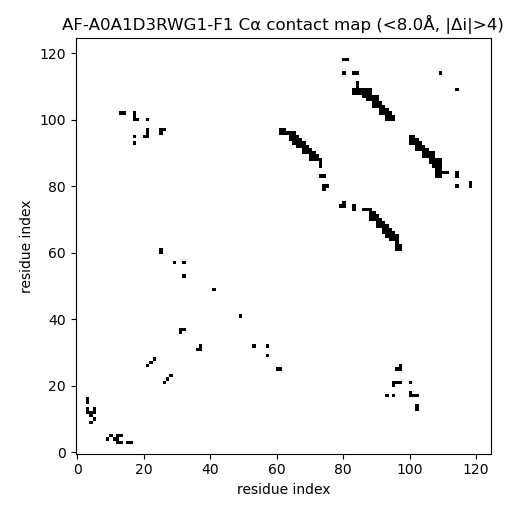94 ? 5.463 1.426 2.428 1.00 97.56 94 ILE A C 1
ATOM 800 O O . ILE A 1 94 ? 5.130 0.301 2.787 1.00 97.56 94 ILE A O 1
ATOM 804 N N . THR A 1 95 ? 5.700 2.412 3.283 1.00 97.62 95 THR A N 1
ATOM 805 C CA . THR A 1 95 ? 5.374 2.376 4.708 1.00 97.62 95 THR A CA 1
ATOM 806 C C . THR A 1 95 ? 4.355 3.469 4.986 1.00 97.62 95 THR A C 1
ATOM 808 O O . THR A 1 95 ? 4.638 4.643 4.742 1.00 97.62 95 THR A O 1
ATOM 811 N N . ILE A 1 96 ? 3.184 3.094 5.490 1.00 97.12 96 ILE A N 1
ATOM 812 C CA . ILE A 1 96 ? 2.110 4.028 5.841 1.00 97.12 96 ILE A CA 1
ATOM 813 C C . ILE A 1 96 ? 1.586 3.742 7.246 1.00 97.12 96 ILE A C 1
ATOM 815 O O . ILE A 1 96 ? 1.514 2.593 7.677 1.00 97.12 96 ILE A O 1
ATOM 819 N N . ASN A 1 97 ? 1.229 4.805 7.954 1.00 95.06 97 ASN A N 1
ATOM 820 C CA . ASN A 1 97 ? 0.424 4.766 9.169 1.00 95.06 97 ASN A CA 1
ATOM 821 C C . ASN A 1 97 ? -0.439 6.033 9.246 1.00 95.06 97 ASN A C 1
ATOM 823 O O . ASN A 1 97 ? -0.410 6.856 8.329 1.00 95.06 97 ASN A O 1
ATOM 827 N N . LYS A 1 98 ? -1.173 6.220 10.348 1.00 93.94 98 LYS A N 1
ATOM 828 C CA . LYS A 1 98 ? -2.045 7.389 10.546 1.00 93.94 98 LYS A CA 1
ATOM 829 C C . LYS A 1 98 ? -1.307 8.729 10.412 1.00 93.94 98 LYS A C 1
ATOM 831 O O . LYS A 1 98 ? -1.866 9.692 9.889 1.00 93.94 98 LYS A O 1
ATOM 836 N N . ILE A 1 99 ? -0.042 8.783 10.829 1.00 93.00 99 ILE A N 1
ATOM 837 C CA . ILE A 1 99 ? 0.749 10.015 10.929 1.00 93.00 99 ILE A CA 1
ATOM 838 C C . ILE A 1 99 ? 1.481 10.317 9.621 1.00 93.00 99 ILE A C 1
ATOM 840 O O . ILE A 1 99 ? 1.422 11.440 9.125 1.00 93.00 99 ILE A O 1
ATOM 844 N N . TYR A 1 100 ? 2.182 9.338 9.049 1.00 93.06 100 TYR A N 1
ATOM 845 C CA . TYR A 1 100 ? 3.069 9.578 7.916 1.00 93.06 100 TYR A CA 1
ATOM 846 C C . TYR A 1 100 ? 2.982 8.502 6.835 1.00 93.06 100 TYR A C 1
ATOM 848 O O . TYR A 1 100 ? 2.555 7.367 7.051 1.00 93.06 100 TYR A O 1
ATOM 856 N N . LYS A 1 101 ? 3.453 8.889 5.648 1.00 95.94 101 LYS A N 1
ATOM 857 C CA . LYS A 1 101 ? 3.732 8.000 4.524 1.00 95.94 101 LYS A CA 1
ATOM 858 C C . LYS A 1 101 ? 5.187 8.145 4.106 1.00 95.94 101 LYS A C 1
ATOM 860 O O . LYS A 1 101 ? 5.728 9.248 4.096 1.00 95.94 101 LYS A O 1
ATOM 865 N N . LYS A 1 102 ? 5.812 7.034 3.742 1.00 96.56 102 LYS A N 1
ATOM 866 C CA . LYS A 1 102 ? 7.172 6.988 3.210 1.00 96.56 102 LYS A CA 1
ATOM 867 C C . LYS A 1 102 ? 7.257 5.906 2.149 1.00 96.56 102 LYS A C 1
ATOM 869 O O . LYS A 1 102 ? 6.633 4.859 2.290 1.00 96.56 102 LYS A O 1
ATOM 874 N N . PHE A 1 103 ? 8.078 6.130 1.134 1.00 96.62 103 PHE A N 1
ATOM 875 C CA . PHE A 1 103 ? 8.428 5.088 0.185 1.00 96.62 103 PHE A CA 1
ATOM 876 C C . PHE A 1 103 ? 9.924 5.057 -0.091 1.00 96.62 103 PHE A C 1
ATOM 878 O O . PHE A 1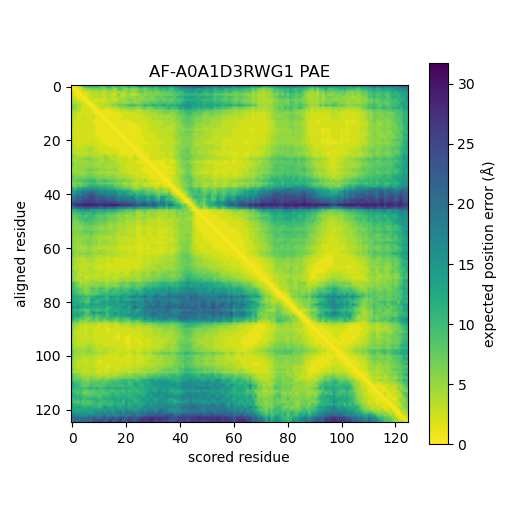 103 ? 10.633 6.048 0.082 1.00 96.62 103 PHE A O 1
ATOM 885 N N . THR A 1 104 ? 10.392 3.889 -0.505 1.00 97.06 104 THR A N 1
ATOM 886 C CA . THR A 1 104 ? 11.695 3.696 -1.135 1.00 97.06 104 THR A CA 1
ATOM 887 C C . THR A 1 104 ? 11.484 2.952 -2.439 1.00 97.06 104 THR A C 1
ATOM 889 O O . THR A 1 104 ? 10.497 2.232 -2.594 1.00 97.06 104 THR A O 1
ATOM 892 N N . TYR A 1 105 ? 12.402 3.123 -3.378 1.00 94.31 105 TYR A N 1
ATOM 893 C CA . TYR A 1 105 ? 12.335 2.453 -4.664 1.00 94.31 105 TYR A CA 1
ATOM 894 C C . TYR A 1 105 ? 13.723 2.013 -5.114 1.00 94.31 105 TYR A C 1
ATOM 896 O O . TYR A 1 105 ? 14.738 2.515 -4.630 1.00 94.31 105 TYR A O 1
ATOM 904 N N . ARG A 1 106 ? 13.748 1.045 -6.024 1.00 92.62 106 ARG A N 1
ATOM 905 C CA . ARG A 1 106 ? 14.949 0.593 -6.720 1.00 92.62 106 ARG A CA 1
ATOM 906 C C . ARG A 1 106 ? 14.580 0.137 -8.121 1.00 92.62 106 ARG A C 1
ATOM 908 O O . ARG A 1 106 ? 13.522 -0.458 -8.319 1.00 92.62 106 ARG A O 1
ATOM 915 N N . PHE A 1 107 ? 15.488 0.362 -9.053 1.00 89.62 107 PHE A N 1
ATOM 916 C CA . PHE A 1 107 ? 15.421 -0.227 -10.379 1.00 89.62 107 PHE A CA 1
ATOM 917 C C . PHE A 1 107 ? 16.225 -1.528 -10.381 1.00 89.62 107 PHE A C 1
ATOM 919 O O . PHE A 1 107 ? 17.364 -1.542 -9.912 1.00 89.62 107 PHE A O 1
ATOM 926 N N . LYS A 1 108 ? 15.610 -2.628 -10.820 1.00 88.56 108 LYS A N 1
ATOM 927 C CA . LYS A 1 108 ? 16.262 -3.941 -10.927 1.00 88.56 108 LYS A CA 1
ATOM 928 C C . LYS A 1 108 ? 15.692 -4.691 -12.129 1.00 88.56 108 LYS A C 1
ATOM 930 O O . LYS A 1 108 ? 14.486 -4.630 -12.367 1.00 88.56 108 LYS A O 1
ATOM 935 N N . SER A 1 109 ? 16.532 -5.434 -12.834 1.00 85.19 109 SER A N 1
ATOM 936 C CA . SER A 1 109 ? 16.090 -6.504 -13.729 1.00 85.19 109 SER A CA 1
ATOM 937 C C . SER A 1 109 ? 15.199 -7.512 -13.000 1.00 85.19 109 SER A C 1
ATOM 939 O O . SER A 1 109 ? 15.394 -7.782 -11.807 1.00 85.19 109 SER A O 1
ATOM 941 N N . LEU A 1 110 ? 14.228 -8.075 -13.720 1.00 82.88 110 LEU A N 1
ATOM 942 C CA . LEU A 1 110 ? 13.478 -9.224 -13.219 1.00 82.88 110 LEU A CA 1
ATOM 943 C C . LEU A 1 110 ? 14.426 -10.403 -13.004 1.00 82.88 110 LEU A C 1
ATOM 945 O O . LEU A 1 110 ? 15.378 -10.602 -13.757 1.00 82.88 110 LEU A O 1
ATOM 949 N N . GLU A 1 111 ? 14.150 -11.198 -11.977 1.00 79.69 111 GLU A N 1
ATOM 950 C CA . GLU A 1 111 ? 14.777 -12.512 -11.868 1.00 79.69 111 GLU A CA 1
ATOM 951 C C . GLU A 1 111 ? 14.282 -13.388 -13.021 1.00 79.69 111 GLU A C 1
ATOM 953 O O . GLU A 1 111 ? 13.106 -13.318 -13.380 1.00 79.69 111 GLU A O 1
ATOM 958 N N . HIS A 1 112 ? 15.183 -14.181 -13.606 1.00 76.50 112 HIS A N 1
ATOM 959 C CA . HIS A 1 112 ? 14.901 -14.968 -14.810 1.00 76.50 112 HIS A CA 1
ATOM 960 C C . HIS A 1 112 ? 13.643 -15.835 -14.652 1.00 76.50 112 HIS A C 1
ATOM 962 O O . HIS A 1 112 ? 12.774 -15.823 -15.515 1.00 76.50 112 HIS A O 1
ATOM 968 N N . GLU A 1 113 ? 13.489 -16.493 -13.500 1.00 77.69 113 GLU A N 1
ATOM 969 C CA . GLU A 1 113 ? 12.319 -17.320 -13.163 1.00 77.69 113 GLU A CA 1
ATOM 970 C C . GLU A 1 113 ? 11.000 -16.526 -13.175 1.00 77.69 113 GLU A C 1
ATOM 972 O O . GLU A 1 113 ? 9.961 -17.025 -13.605 1.00 77.69 113 GLU A O 1
ATOM 977 N N . VAL A 1 114 ? 11.030 -15.263 -12.736 1.00 76.81 114 VAL A N 1
ATOM 978 C CA . VAL A 1 114 ? 9.853 -14.382 -12.750 1.00 76.81 114 VAL A CA 1
ATOM 979 C C . VAL A 1 114 ? 9.537 -13.938 -14.180 1.00 76.81 114 VAL A C 1
ATOM 981 O O . VAL A 1 114 ?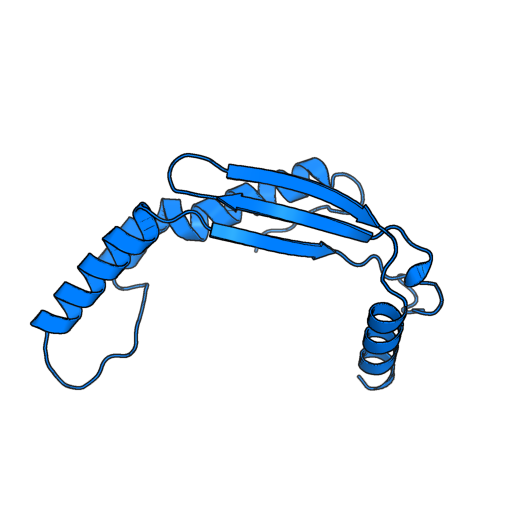 8.367 -13.893 -14.558 1.00 76.81 114 VAL A O 1
ATOM 984 N N . GLY A 1 115 ? 10.563 -13.636 -14.982 1.00 75.81 115 GLY A N 1
ATOM 985 C CA . GLY A 1 115 ? 10.404 -13.324 -16.406 1.00 75.81 115 GLY A CA 1
ATOM 986 C C . GLY A 1 115 ? 9.804 -14.491 -17.197 1.00 75.81 115 GLY A C 1
ATOM 987 O O . GLY A 1 115 ? 8.876 -14.297 -17.984 1.00 75.81 115 GLY A O 1
ATOM 988 N N . GLU A 1 116 ? 10.265 -15.711 -16.928 1.00 75.56 116 GLU A N 1
ATOM 989 C CA . GLU A 1 116 ? 9.771 -16.941 -17.552 1.00 75.56 116 GLU A CA 1
ATOM 990 C C . GLU A 1 116 ? 8.315 -17.236 -17.164 1.00 75.56 116 GLU A C 1
ATOM 992 O O . GLU A 1 116 ? 7.482 -17.494 -18.034 1.00 75.56 116 GLU A O 1
ATOM 997 N N . LEU A 1 117 ? 7.967 -17.108 -15.877 1.00 79.81 117 LEU A N 1
ATOM 998 C CA . LEU A 1 117 ? 6.588 -17.264 -15.407 1.00 79.81 117 LEU A CA 1
ATOM 999 C C . LEU A 1 117 ? 5.630 -16.296 -16.113 1.00 79.81 117 LEU A C 1
ATOM 1001 O O . LEU A 1 117 ? 4.556 -16.703 -16.551 1.00 79.81 117 LEU A O 1
ATOM 1005 N N . LEU A 1 118 ? 6.009 -15.020 -16.224 1.00 75.31 118 LEU A N 1
ATOM 1006 C CA . LEU A 1 118 ? 5.175 -14.004 -16.868 1.00 75.31 118 LEU A CA 1
ATOM 1007 C C . LEU A 1 118 ? 4.974 -14.295 -18.349 1.00 75.31 118 LEU A C 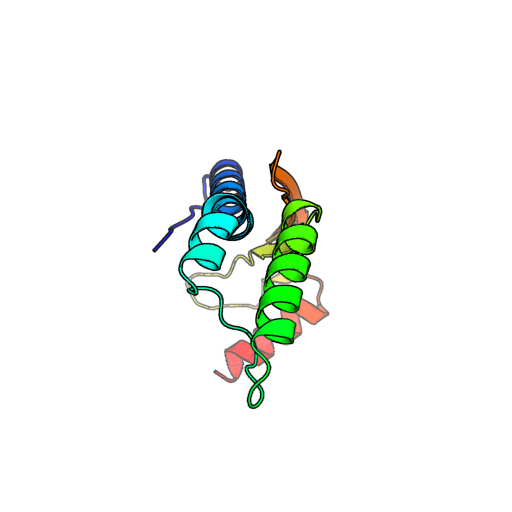1
ATOM 1009 O O . LEU A 1 118 ? 3.843 -14.224 -18.818 1.00 75.31 118 LEU A O 1
ATOM 1013 N N . THR A 1 119 ? 6.043 -14.683 -19.045 1.00 71.94 119 THR A N 1
ATOM 1014 C CA . THR A 1 119 ? 5.988 -15.070 -20.460 1.00 71.94 119 THR A CA 1
ATOM 1015 C C . THR A 1 119 ? 5.057 -16.270 -20.662 1.00 71.94 119 THR A C 1
ATOM 1017 O O . THR A 1 119 ? 4.218 -16.271 -21.560 1.00 71.94 119 THR A O 1
ATOM 1020 N N . ASN A 1 120 ? 5.122 -17.273 -19.782 1.00 75.88 120 ASN A N 1
ATOM 1021 C CA . ASN A 1 120 ? 4.249 -18.448 -19.847 1.00 75.88 120 ASN A CA 1
ATOM 1022 C C . ASN A 1 120 ? 2.777 -18.125 -19.542 1.00 75.88 120 ASN A C 1
ATOM 1024 O O . ASN A 1 120 ? 1.884 -18.736 -20.129 1.00 75.88 120 ASN A O 1
ATOM 1028 N N . LEU A 1 121 ? 2.502 -17.175 -18.644 1.00 72.19 121 LEU A N 1
ATOM 1029 C CA . LEU A 1 121 ? 1.138 -16.726 -18.351 1.00 72.19 121 LEU A CA 1
ATOM 1030 C C . LEU A 1 121 ? 0.526 -15.950 -19.522 1.00 72.19 121 LEU A C 1
ATOM 1032 O O . LEU A 1 121 ? -0.656 -16.122 -19.800 1.00 72.19 121 LEU A O 1
ATOM 1036 N N . THR A 1 122 ? 1.309 -15.122 -20.215 1.00 64.19 122 THR A N 1
ATOM 1037 C CA . THR A 1 122 ? 0.816 -14.298 -21.329 1.00 64.19 122 THR A CA 1
ATOM 1038 C C . THR A 1 122 ? 0.735 -15.043 -22.656 1.00 64.19 122 THR A C 1
ATOM 1040 O O . THR A 1 122 ? -0.106 -14.700 -23.475 1.00 64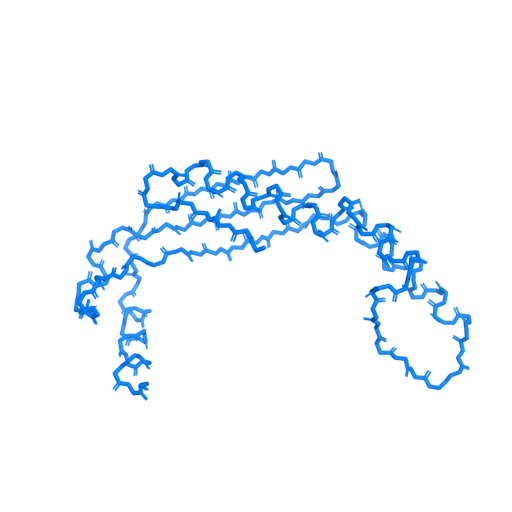.19 122 THR A O 1
ATOM 1043 N N . THR A 1 123 ? 1.541 -16.087 -22.870 1.00 59.94 123 THR A N 1
ATOM 1044 C CA . THR A 1 123 ? 1.442 -16.928 -24.083 1.00 59.94 123 THR A CA 1
ATOM 1045 C C . THR A 1 123 ? 0.201 -17.839 -24.062 1.00 59.94 123 THR A C 1
ATOM 1047 O O . THR A 1 123 ? -0.231 -18.319 -25.106 1.00 59.94 123 THR A O 1
ATOM 1050 N N . ASN A 1 124 ? -0.380 -18.077 -22.879 1.00 54.50 124 ASN A N 1
ATOM 1051 C CA . ASN A 1 124 ? -1.558 -18.931 -22.669 1.00 54.50 124 ASN A CA 1
ATOM 1052 C C . ASN A 1 124 ? -2.859 -18.146 -22.377 1.00 54.50 124 ASN A C 1
ATOM 1054 O O . ASN A 1 124 ? -3.851 -18.765 -21.986 1.00 54.50 124 ASN A O 1
ATOM 1058 N N . ALA A 1 125 ? -2.853 -16.815 -22.514 1.00 52.38 125 ALA A N 1
ATOM 1059 C CA . ALA A 1 125 ? -3.998 -15.925 -22.276 1.00 52.38 125 ALA A CA 1
ATOM 1060 C C . ALA A 1 125 ? -4.629 -15.456 -23.595 1.00 52.38 125 ALA A C 1
ATOM 1062 O O . ALA A 1 125 ? -5.874 -15.317 -23.620 1.00 52.38 125 ALA A O 1
#

Sequence (125 aa):
MHKYNFETYFLEGLNELCKNLKTLIYDDFDKDLKNDLIKYETGPENEKYHKMAKEFLEVLVNNSTMRIKGYFIKIREDGNYTDLCDYNNLYFNITINKIYKKFTYRFKSLEHEVGELLTNLTTNA

Organism: Plasmodium chabaudi chabaudi (NCBI:txid31271)

Secondary structure (DSSP, 8-state):
-----TTT-HHHHHHHHHHHHHIIIIITHHHHHHTT-S-----SS-HHHHHHHHHHHHHHHHH--EEEEEEE----TT---TTTTTS-EEEEEEEE-SS-EEEEEEEEPPPHHHHHHHHHHHHT-

Solvent-accessible surface area (backbone atoms only — not comparable to full-atom values): 7455 Å² total; per-residue (Å²): 134,94,84,70,48,65,85,86,41,39,69,61,26,49,52,49,51,50,48,53,52,36,37,69,66,45,70,44,31,69,58,35,52,72,68,62,69,64,79,72,93,78,71,93,84,49,70,68,56,52,52,51,49,52,54,48,50,53,54,49,58,65,72,40,73,51,75,48,76,53,70,50,80,73,72,50,92,88,68,60,56,92,57,41,43,76,40,70,21,47,32,38,40,38,40,35,38,74,87,51,71,49,73,52,73,48,74,40,53,47,54,63,71,59,38,50,52,52,47,58,54,62,77,74,106

Nearest PDB structures (foldseek):
  8rd8-assembly1_D  TM=3.276E-01  e=3.522E-01  Psychrobacter urativorans
  7wzg-assembly1_A  TM=4.535E-01  e=2.173E+00  Streptomyces sp.
  5kwv-assembly1_A  TM=4.130E-01  e=2.173E+00  Neisseria gonorrhoeae NCCP11945
  3ag5-assembly1_A  TM=4.015E-01  e=2.819E+00  Staphylococcus aureus subsp. aureus NCTC 8325
  1l3a-assembly1_C  TM=2.824E-01  e=1.063E+00  Solanum tuberosum